Protein AF-A0A3B8PMZ4-F1 (afdb_monomer_lite)

Radius of gyration: 17.19 Å; chains: 1; bounding box: 42×34×42 Å

Foldseek 3Di:
DDPVVVVVVVVVVVVVVVVVLVVLLCCQVVPPDALVVVLVVVVVVVVVVVVVVCVVVVDPPPDDDDVVVVVVVVVVSSVLSVCSNPDDSVVSVVVVVVVVVCVVVVVCVVVPNDD

pLDDT: mean 80.24, std 9.08, range [55.34, 95.25]

Sequence (115 aa):
MSQSRVFALTSLAMVAFAGNSLLCRMALKDSQIDPASFTSIRILSGAVVLFLATRTRRVSTAGSGDWSSALALFGYAAGFSYAYVDLPAGIGALLLFGAVQVTMIGYGLTTGERL

Secondary structure (DSSP, 8-state):
--HHHHHHHHHHHHHHHHHHHHHHHHHHHTTSS-HHHHHHHHHHHHHHHHHHHHHHTT----S---HHHHHHHHHHHHHHHHHHHHS-HHHHHHHHHHHHHHHHHHHHHHHT---

Structure (mmCIF, N/CA/C/O backbone):
data_AF-A0A3B8PMZ4-F1
#
_entry.id   AF-A0A3B8PMZ4-F1
#
loop_
_atom_site.group_PDB
_atom_site.id
_atom_site.type_symbol
_atom_site.label_atom_id
_atom_site.label_alt_id
_atom_site.label_comp_id
_atom_site.label_asym_id
_atom_site.label_entity_id
_atom_site.label_seq_id
_atom_site.pdbx_PDB_ins_code
_atom_site.Cartn_x
_atom_site.Cartn_y
_atom_site.Cartn_z
_atom_site.occupancy
_atom_site.B_iso_or_equiv
_atom_site.auth_seq_id
_atom_site.auth_comp_id
_atom_site.auth_asym_id
_atom_site.auth_atom_id
_atom_site.pdbx_PDB_model_num
ATOM 1 N N . MET A 1 1 ? -17.000 -8.402 18.500 1.00 65.06 1 MET A N 1
ATOM 2 C CA . MET A 1 1 ? -16.567 -9.525 17.628 1.00 65.06 1 MET A CA 1
ATOM 3 C C . MET A 1 1 ? -15.856 -10.558 18.494 1.00 65.06 1 MET A C 1
ATOM 5 O O . MET A 1 1 ? -15.220 -10.147 19.452 1.00 65.06 1 MET A O 1
ATOM 9 N N . SER A 1 2 ? -15.966 -11.861 18.208 1.00 89.12 2 SER A N 1
ATOM 10 C CA . SER A 1 2 ? -15.200 -12.884 18.948 1.00 89.12 2 SER A CA 1
ATOM 11 C C . SER A 1 2 ? -13.696 -12.720 18.674 1.00 89.12 2 SER A C 1
ATOM 13 O O . SER A 1 2 ? -13.313 -12.468 17.528 1.00 89.12 2 SER A O 1
ATOM 15 N N . GLN A 1 3 ? -12.858 -12.865 19.707 1.00 89.25 3 GLN A N 1
ATOM 16 C CA . GLN A 1 3 ? -11.394 -12.765 19.604 1.00 89.25 3 GLN A CA 1
ATOM 17 C C . GLN A 1 3 ? -10.828 -13.712 18.534 1.00 89.25 3 GLN A C 1
ATOM 19 O O . GLN A 1 3 ? -9.966 -13.317 17.752 1.00 89.25 3 GLN A O 1
ATOM 24 N N . SER A 1 4 ? -11.384 -14.920 18.412 1.00 91.12 4 SER A N 1
ATOM 25 C CA . SER A 1 4 ? -10.983 -15.905 17.401 1.00 91.12 4 SER A CA 1
ATOM 26 C C . SER A 1 4 ? -11.242 -15.417 15.974 1.00 91.12 4 SER A C 1
ATOM 28 O O . SER A 1 4 ? -10.432 -15.648 15.081 1.00 91.12 4 SER A O 1
ATOM 30 N N . ARG A 1 5 ? -12.352 -14.699 15.750 1.00 91.69 5 ARG A N 1
ATOM 31 C CA . ARG A 1 5 ? -12.671 -14.126 14.433 1.00 91.69 5 ARG A CA 1
ATOM 32 C C . ARG A 1 5 ? -11.693 -13.014 14.065 1.00 91.69 5 ARG A C 1
ATOM 34 O O . ARG A 1 5 ? -11.276 -12.945 12.915 1.00 91.69 5 ARG A O 1
ATOM 41 N N . VAL A 1 6 ? -11.338 -12.158 15.023 1.00 92.50 6 VAL A N 1
ATOM 42 C CA . VAL A 1 6 ? -10.351 -11.090 14.801 1.00 92.50 6 VAL A CA 1
ATOM 43 C C . VAL A 1 6 ? -9.000 -11.701 14.458 1.00 92.50 6 VAL A C 1
ATOM 45 O O . VAL A 1 6 ? -8.428 -11.346 13.437 1.00 92.50 6 VAL A O 1
ATOM 48 N N . PHE A 1 7 ? -8.540 -12.675 15.245 1.00 94.00 7 PHE A N 1
ATOM 49 C CA . PHE A 1 7 ? -7.274 -13.357 14.994 1.00 94.00 7 PHE A CA 1
ATOM 50 C C . PHE A 1 7 ? -7.223 -13.978 13.591 1.00 94.00 7 PHE A C 1
ATOM 52 O O . PHE A 1 7 ? -6.305 -13.690 12.830 1.00 94.00 7 PHE A O 1
ATOM 59 N N . ALA A 1 8 ? -8.249 -14.745 13.208 1.00 95.25 8 ALA A N 1
ATOM 60 C CA . ALA A 1 8 ? -8.309 -15.379 11.893 1.00 95.25 8 ALA A CA 1
ATOM 61 C C . ALA A 1 8 ? -8.296 -14.363 10.736 1.00 95.25 8 ALA A C 1
ATOM 63 O O . ALA A 1 8 ? -7.566 -14.546 9.762 1.00 95.25 8 ALA A O 1
ATOM 64 N N . LEU A 1 9 ? -9.074 -13.279 10.844 1.00 92.25 9 LEU A N 1
ATOM 65 C CA . LEU A 1 9 ? -9.110 -12.228 9.824 1.00 92.25 9 LEU A CA 1
ATOM 66 C C . LEU A 1 9 ? -7.775 -11.480 9.729 1.00 92.25 9 LEU A C 1
ATOM 68 O O . LEU A 1 9 ? -7.318 -11.202 8.622 1.00 92.25 9 LEU A O 1
ATOM 72 N N . THR A 1 10 ? -7.128 -11.200 10.862 1.00 91.19 10 THR A N 1
ATOM 73 C CA . THR A 1 10 ? -5.805 -10.568 10.893 1.00 91.19 10 THR A CA 1
ATOM 74 C C . THR A 1 10 ? -4.754 -11.469 10.257 1.00 91.19 10 THR A C 1
ATOM 76 O O . THR A 1 10 ? -4.013 -11.011 9.392 1.00 91.19 10 THR A O 1
ATOM 79 N N . SER A 1 11 ? -4.704 -12.756 10.613 1.00 92.56 11 SER A N 1
ATOM 80 C CA . SER A 1 11 ? -3.765 -13.705 10.005 1.00 92.56 11 SER A CA 1
ATOM 81 C C . SER A 1 11 ? -3.966 -13.805 8.494 1.00 92.56 11 SER A C 1
ATOM 83 O O . SER A 1 11 ? -2.996 -13.730 7.744 1.00 92.56 11 SER A O 1
ATOM 85 N N . LEU A 1 12 ? -5.218 -13.900 8.037 1.00 93.06 12 LEU A N 1
ATOM 86 C CA . LEU A 1 12 ? -5.541 -13.915 6.611 1.00 93.06 12 LEU A CA 1
ATOM 87 C C . LEU A 1 12 ? -5.059 -12.637 5.907 1.00 93.06 12 LEU A C 1
ATOM 89 O O . LEU A 1 12 ? -4.440 -12.717 4.847 1.00 93.06 12 LEU A O 1
ATOM 93 N N . ALA A 1 13 ? -5.298 -11.467 6.505 1.00 88.25 13 ALA A N 1
ATOM 94 C CA . ALA A 1 13 ? -4.849 -10.188 5.963 1.00 88.25 13 ALA A CA 1
ATOM 95 C C . ALA A 1 13 ? -3.316 -10.102 5.879 1.00 88.25 13 ALA A C 1
ATOM 97 O O . ALA A 1 13 ? -2.783 -9.652 4.866 1.00 88.25 13 ALA A O 1
ATOM 98 N N . MET A 1 14 ? -2.600 -10.573 6.904 1.00 89.00 14 MET A N 1
ATOM 99 C CA . MET A 1 14 ? -1.133 -10.579 6.924 1.00 89.00 14 MET A CA 1
ATOM 100 C C . MET A 1 14 ? -0.542 -11.525 5.876 1.00 89.00 14 MET A C 1
ATOM 102 O O . MET A 1 14 ? 0.404 -11.149 5.185 1.00 89.00 14 MET A O 1
ATOM 106 N N . VAL A 1 15 ? -1.126 -12.714 5.691 1.00 89.69 15 VAL A N 1
ATOM 107 C CA . VAL A 1 15 ? -0.714 -13.652 4.632 1.00 89.69 15 VAL A CA 1
ATOM 108 C C . VAL A 1 15 ? -0.944 -13.045 3.249 1.00 89.69 15 VAL A C 1
ATOM 110 O O . VAL A 1 15 ? -0.049 -13.088 2.406 1.00 89.69 15 VAL A O 1
ATOM 113 N N . ALA A 1 16 ? -2.104 -12.424 3.021 1.00 86.50 16 ALA A N 1
ATOM 114 C CA . ALA A 1 16 ? -2.395 -11.743 1.763 1.00 86.50 16 ALA A CA 1
ATOM 115 C C . ALA A 1 16 ? -1.416 -10.586 1.496 1.00 86.50 16 ALA A C 1
ATOM 117 O O . ALA A 1 16 ? -0.939 -10.426 0.372 1.00 86.50 16 ALA A O 1
ATOM 118 N N . PHE A 1 17 ? -1.068 -9.809 2.526 1.00 81.44 17 PHE A N 1
ATOM 119 C CA . PHE A 1 17 ? -0.116 -8.705 2.415 1.00 81.44 17 PHE A CA 1
ATOM 120 C C . PHE A 1 17 ? 1.302 -9.193 2.077 1.00 81.44 17 PHE A C 1
ATOM 122 O O . PHE A 1 17 ? 1.943 -8.662 1.166 1.00 81.44 17 PHE A O 1
ATOM 129 N N . ALA A 1 18 ? 1.770 -10.243 2.758 1.00 83.25 18 ALA A N 1
ATOM 130 C CA . ALA A 1 18 ? 3.068 -10.859 2.496 1.00 83.25 18 ALA A CA 1
ATOM 131 C C . ALA A 1 18 ? 3.137 -11.466 1.084 1.00 83.25 18 ALA A C 1
ATOM 133 O O . ALA A 1 18 ? 4.074 -11.190 0.332 1.00 83.25 18 ALA A O 1
ATOM 134 N N . GLY A 1 19 ? 2.111 -12.233 0.696 1.00 83.44 19 GLY A N 1
ATOM 135 C CA . GLY A 1 19 ? 2.011 -12.837 -0.632 1.00 83.44 19 GLY A CA 1
ATOM 136 C C . GLY A 1 19 ? 1.981 -11.793 -1.747 1.00 83.44 19 GLY A C 1
ATOM 137 O O . GLY A 1 19 ? 2.677 -11.939 -2.748 1.00 83.44 19 GLY A O 1
ATOM 138 N N . ASN A 1 20 ? 1.252 -10.692 -1.549 1.00 82.50 20 ASN A N 1
ATOM 139 C CA . ASN A 1 20 ? 1.215 -9.584 -2.495 1.00 82.50 20 ASN A CA 1
ATOM 140 C C . ASN A 1 20 ? 2.612 -8.994 -2.762 1.00 82.50 20 ASN A C 1
ATOM 142 O O . ASN A 1 20 ? 2.955 -8.767 -3.916 1.00 82.50 20 ASN A O 1
ATOM 146 N N . SER A 1 21 ? 3.427 -8.778 -1.724 1.00 76.06 21 SER A N 1
ATOM 147 C CA . SER A 1 21 ? 4.794 -8.253 -1.879 1.00 76.06 21 SER A CA 1
ATOM 148 C C . SER A 1 21 ? 5.691 -9.195 -2.695 1.00 76.06 21 SER A C 1
ATOM 150 O O . SER A 1 21 ? 6.409 -8.753 -3.597 1.00 76.06 21 SER A O 1
ATOM 152 N N . LEU A 1 22 ? 5.588 -10.507 -2.444 1.00 78.94 22 LEU A N 1
ATOM 153 C CA . LEU A 1 22 ? 6.332 -11.521 -3.192 1.00 78.94 22 LEU A CA 1
ATOM 154 C C . LEU A 1 22 ? 5.907 -11.565 -4.668 1.00 78.94 22 LEU A C 1
ATOM 156 O O . LEU A 1 22 ? 6.765 -11.535 -5.549 1.00 78.94 22 LEU A O 1
ATOM 160 N N . LEU A 1 23 ? 4.597 -11.577 -4.941 1.00 80.12 23 LEU A N 1
ATOM 161 C CA . LEU A 1 23 ? 4.042 -11.576 -6.301 1.00 80.12 23 LEU A CA 1
ATOM 162 C C . LEU A 1 23 ? 4.462 -10.330 -7.095 1.00 80.12 23 LEU A C 1
ATOM 164 O O . LEU A 1 23 ? 4.891 -10.464 -8.239 1.00 80.12 23 LEU A O 1
ATOM 168 N N . CYS A 1 24 ? 4.409 -9.135 -6.488 1.00 77.38 24 CYS A N 1
ATOM 169 C CA . CYS A 1 24 ? 4.890 -7.898 -7.116 1.00 77.38 24 CYS A CA 1
ATOM 170 C C . CYS A 1 24 ? 6.368 -8.004 -7.511 1.00 77.38 24 CYS A C 1
ATOM 172 O O . CYS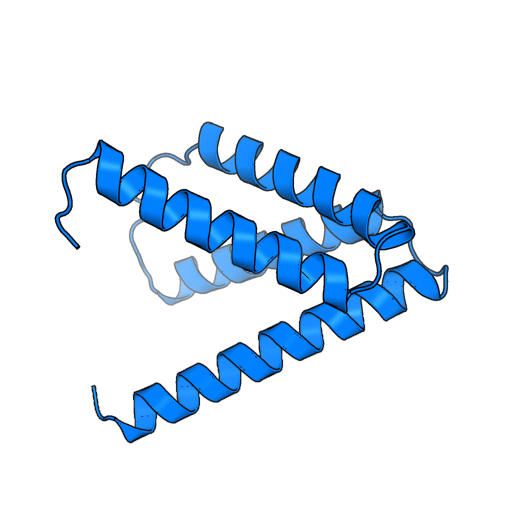 A 1 24 ? 6.758 -7.597 -8.603 1.00 77.38 24 CYS A O 1
ATOM 174 N N . ARG A 1 25 ? 7.203 -8.550 -6.618 1.00 75.00 25 ARG A N 1
ATOM 175 C CA . ARG A 1 25 ? 8.642 -8.667 -6.864 1.00 75.00 25 ARG A CA 1
ATOM 176 C C . ARG A 1 25 ? 8.943 -9.672 -7.967 1.00 75.00 25 ARG A C 1
ATOM 178 O O . ARG A 1 25 ? 9.789 -9.368 -8.794 1.00 75.00 25 ARG A O 1
ATOM 185 N N . MET A 1 26 ? 8.267 -10.819 -8.002 1.00 77.38 26 MET A N 1
ATOM 186 C CA . MET A 1 26 ? 8.433 -11.793 -9.091 1.00 77.38 26 MET A CA 1
ATOM 187 C C . MET A 1 26 ? 8.037 -11.177 -10.439 1.00 77.38 26 MET A C 1
ATOM 189 O O . MET A 1 26 ? 8.792 -11.273 -11.399 1.00 77.38 26 MET A O 1
ATOM 193 N N . ALA A 1 27 ? 6.919 -10.444 -10.492 1.00 76.25 27 ALA A N 1
ATOM 194 C CA . ALA A 1 27 ? 6.476 -9.777 -11.717 1.00 76.25 27 ALA A CA 1
ATOM 195 C C . ALA A 1 27 ? 7.488 -8.735 -12.240 1.00 76.25 27 ALA A C 1
ATOM 197 O O . ALA A 1 27 ? 7.747 -8.688 -13.440 1.00 76.25 27 ALA A O 1
ATOM 198 N N . LEU A 1 28 ? 8.075 -7.925 -11.350 1.00 72.38 28 LEU A N 1
ATOM 199 C CA . LEU A 1 28 ? 8.984 -6.833 -11.727 1.00 72.38 28 LEU A CA 1
ATOM 200 C C . LEU A 1 28 ? 10.450 -7.269 -11.889 1.00 72.38 28 LEU A C 1
ATOM 202 O O . LEU A 1 28 ? 11.167 -6.699 -12.705 1.00 72.38 28 LEU A O 1
ATOM 206 N N . LYS A 1 29 ? 10.921 -8.258 -11.117 1.00 70.75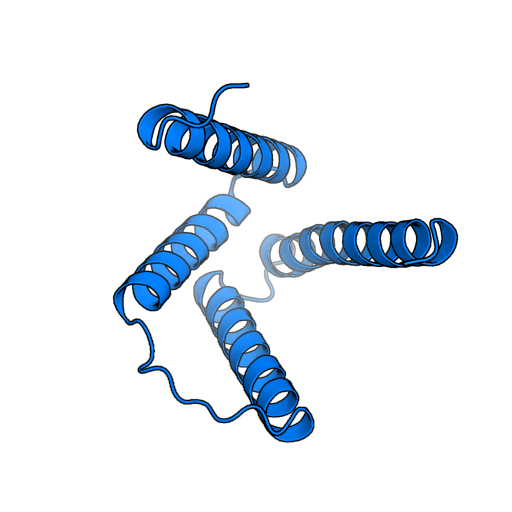 29 LYS A N 1
ATOM 207 C CA . LYS A 1 29 ? 12.325 -8.705 -11.128 1.00 70.75 29 LYS A CA 1
ATOM 208 C C . LYS A 1 29 ? 12.613 -9.699 -12.255 1.00 70.75 29 LYS A C 1
ATOM 210 O O . LYS A 1 29 ? 13.681 -9.627 -12.853 1.00 70.75 29 LYS A O 1
ATOM 215 N N . ASP A 1 30 ? 11.663 -10.573 -12.586 1.00 66.00 30 ASP A N 1
ATOM 216 C CA . ASP A 1 30 ? 11.836 -11.577 -13.647 1.00 66.00 30 ASP A CA 1
ATOM 217 C C . ASP A 1 30 ? 11.492 -11.030 -15.054 1.00 66.00 30 ASP A C 1
ATOM 219 O O . ASP A 1 30 ? 11.367 -11.784 -16.015 1.00 66.00 30 ASP A O 1
ATOM 223 N N . SER A 1 31 ? 11.427 -9.696 -15.203 1.00 59.50 31 SER A N 1
ATOM 224 C CA . SER A 1 31 ? 11.450 -8.957 -16.482 1.00 59.50 31 SER A CA 1
ATOM 225 C C . SER A 1 31 ? 10.260 -9.157 -17.437 1.00 59.50 31 SER A C 1
ATOM 227 O O . SER A 1 31 ? 10.384 -8.847 -18.620 1.00 59.50 31 SER A O 1
ATOM 229 N N . GLN A 1 32 ? 9.104 -9.649 -16.976 1.00 63.28 32 GLN A N 1
ATOM 230 C CA . GLN A 1 32 ? 7.957 -9.881 -17.874 1.00 63.28 32 GLN A CA 1
ATOM 231 C C . GLN A 1 32 ? 7.027 -8.672 -18.056 1.00 63.28 32 GLN A C 1
ATOM 233 O O . GLN A 1 32 ? 6.256 -8.646 -19.013 1.00 63.28 32 GLN A O 1
ATOM 238 N N . ILE A 1 33 ? 7.075 -7.673 -17.168 1.00 73.94 33 ILE A N 1
ATOM 239 C CA . ILE A 1 33 ? 6.192 -6.502 -17.233 1.00 73.94 33 ILE A CA 1
ATOM 240 C C . ILE A 1 33 ? 6.904 -5.236 -16.753 1.00 73.94 33 ILE A C 1
ATOM 242 O O . ILE A 1 33 ? 7.651 -5.265 -15.775 1.00 73.94 33 ILE A O 1
ATOM 246 N N . ASP A 1 34 ? 6.671 -4.114 -17.433 1.00 80.06 34 ASP A N 1
ATOM 247 C CA . ASP A 1 34 ? 7.199 -2.824 -17.004 1.00 80.06 34 ASP A CA 1
ATOM 248 C C . ASP A 1 34 ? 6.439 -2.280 -15.767 1.00 80.06 34 ASP A C 1
ATOM 250 O O . ASP A 1 34 ? 5.260 -2.600 -15.557 1.00 80.06 34 ASP A O 1
ATOM 254 N N . PRO A 1 35 ? 7.078 -1.433 -14.936 1.00 76.75 35 PRO A N 1
ATOM 255 C CA . PRO A 1 35 ? 6.470 -0.901 -13.714 1.00 76.75 35 PRO A CA 1
ATOM 256 C C . PRO A 1 35 ? 5.175 -0.108 -13.932 1.00 76.75 35 PRO A C 1
ATOM 258 O O . PRO A 1 35 ? 4.311 -0.095 -13.048 1.00 76.75 35 PRO A O 1
ATOM 261 N N . ALA A 1 36 ? 5.022 0.556 -15.083 1.00 79.19 36 ALA A N 1
ATOM 262 C CA . ALA A 1 36 ? 3.832 1.346 -15.372 1.00 79.19 36 ALA A CA 1
ATOM 263 C C . ALA A 1 36 ? 2.644 0.426 -15.672 1.00 79.19 36 ALA A C 1
ATOM 265 O O . ALA A 1 36 ? 1.612 0.536 -15.006 1.00 79.19 36 ALA A O 1
ATOM 266 N N . SER A 1 37 ? 2.813 -0.547 -16.572 1.00 83.38 37 SER A N 1
ATOM 267 C CA . SER A 1 37 ? 1.794 -1.560 -16.873 1.00 83.38 37 SER A CA 1
ATOM 268 C C . SER A 1 37 ? 1.394 -2.355 -15.629 1.00 83.38 37 SER A C 1
ATOM 270 O O . SER A 1 37 ? 0.203 -2.563 -15.385 1.00 83.38 37 SER A O 1
ATOM 272 N N . PHE A 1 38 ? 2.365 -2.739 -14.794 1.00 82.00 38 PHE A N 1
ATOM 273 C CA . PHE A 1 38 ? 2.103 -3.426 -13.528 1.00 82.00 38 PHE A CA 1
ATOM 274 C C . PHE A 1 38 ? 1.177 -2.612 -12.610 1.00 82.00 38 PHE A C 1
ATOM 276 O O . PHE A 1 38 ? 0.160 -3.118 -12.122 1.00 82.00 38 PHE A O 1
ATOM 283 N N . THR A 1 39 ? 1.490 -1.331 -12.409 1.00 82.75 39 THR A N 1
ATOM 284 C CA . THR A 1 39 ? 0.680 -0.434 -11.577 1.00 82.75 39 THR A CA 1
ATOM 285 C C . THR A 1 39 ? -0.698 -0.190 -12.168 1.00 82.75 39 THR A C 1
ATOM 287 O O . THR A 1 39 ? -1.688 -0.244 -11.436 1.00 82.75 39 THR A O 1
ATOM 290 N N . SER A 1 40 ? -0.794 0.034 -13.478 1.00 83.75 40 SER A N 1
ATOM 291 C CA . SER A 1 40 ? -2.070 0.263 -14.157 1.00 83.75 40 SER A CA 1
ATOM 292 C C . SER A 1 40 ? -3.007 -0.934 -14.018 1.00 83.75 40 SER A C 1
ATOM 294 O O . SER A 1 40 ? -4.164 -0.756 -13.636 1.00 83.75 40 SER A O 1
ATOM 296 N N . ILE A 1 41 ? -2.511 -2.157 -14.237 1.00 86.56 41 ILE A N 1
ATOM 297 C CA . ILE A 1 41 ? -3.299 -3.387 -14.058 1.00 86.56 41 ILE A CA 1
ATOM 298 C C . ILE A 1 41 ? -3.745 -3.530 -12.601 1.00 86.56 41 ILE A C 1
ATOM 300 O O . ILE A 1 41 ? -4.902 -3.859 -12.334 1.00 86.56 41 ILE A O 1
ATOM 304 N N . ARG A 1 42 ? -2.854 -3.247 -11.644 1.00 85.88 42 ARG A N 1
ATOM 305 C CA . ARG A 1 42 ? -3.156 -3.330 -10.211 1.00 85.88 42 ARG A CA 1
ATOM 306 C C . ARG A 1 42 ? -4.254 -2.347 -9.796 1.00 85.88 42 ARG A C 1
ATOM 308 O O . ARG A 1 42 ? -5.193 -2.748 -9.109 1.00 85.88 42 ARG A O 1
ATOM 315 N N . ILE A 1 43 ? -4.159 -1.086 -10.219 1.00 86.62 43 ILE A N 1
ATOM 316 C CA . ILE A 1 43 ? -5.166 -0.056 -9.927 1.00 86.62 43 ILE A CA 1
ATOM 317 C C . ILE A 1 43 ? -6.498 -0.413 -10.592 1.00 86.62 43 ILE A C 1
ATOM 319 O O . ILE A 1 43 ? -7.536 -0.362 -9.933 1.00 86.62 43 ILE A O 1
ATOM 323 N N . LEU A 1 44 ? -6.479 -0.832 -11.863 1.00 89.12 44 LEU A N 1
ATOM 324 C CA . LEU A 1 44 ? -7.688 -1.209 -12.594 1.00 89.12 44 LEU A CA 1
ATOM 325 C C . LEU A 1 44 ? -8.386 -2.415 -11.950 1.00 89.12 44 LEU A C 1
ATOM 327 O O . LEU A 1 44 ? -9.595 -2.385 -11.738 1.00 89.12 44 LEU A O 1
ATOM 331 N N . SER A 1 45 ? -7.627 -3.446 -11.573 1.00 88.62 45 SER A N 1
ATOM 332 C CA . SER A 1 45 ? -8.148 -4.612 -10.852 1.00 88.62 45 SER A CA 1
ATOM 333 C C . SER A 1 45 ? -8.774 -4.212 -9.512 1.00 88.62 45 SER A C 1
ATOM 335 O O . SER A 1 45 ? -9.907 -4.594 -9.220 1.00 88.62 45 SER A O 1
ATOM 337 N N . GLY A 1 46 ? -8.095 -3.363 -8.732 1.00 87.00 46 GLY A N 1
ATOM 338 C CA . GLY A 1 46 ? -8.634 -2.823 -7.482 1.00 87.00 46 GLY A CA 1
ATOM 339 C C . GLY A 1 46 ? -9.941 -2.050 -7.685 1.00 87.00 46 GLY A C 1
ATOM 340 O O . GLY A 1 46 ? -10.900 -2.264 -6.944 1.00 87.00 46 GLY A O 1
ATOM 341 N N . ALA A 1 47 ? -10.011 -1.211 -8.722 1.00 87.94 47 ALA A N 1
ATOM 342 C CA . ALA A 1 47 ? -11.217 -0.468 -9.078 1.00 87.94 47 ALA A CA 1
ATOM 343 C C . ALA A 1 47 ? -12.379 -1.398 -9.468 1.00 87.94 47 ALA A C 1
ATOM 345 O O . ALA A 1 47 ? -13.501 -1.203 -9.000 1.00 87.94 47 ALA A O 1
ATOM 346 N N . VAL A 1 48 ? -12.116 -2.444 -10.262 1.00 90.12 48 VAL A N 1
ATOM 347 C CA . VAL A 1 48 ? -13.118 -3.455 -10.644 1.00 90.12 48 VAL A CA 1
ATOM 348 C C . VAL A 1 48 ? -13.622 -4.222 -9.421 1.00 90.12 48 VAL A C 1
ATOM 350 O O . VAL A 1 48 ? -14.832 -4.347 -9.231 1.00 90.12 48 VAL A O 1
ATOM 353 N N . VAL A 1 49 ? -12.723 -4.701 -8.557 1.00 89.44 49 VAL A N 1
ATOM 354 C CA . VAL A 1 49 ? -13.099 -5.424 -7.331 1.00 89.44 49 VAL A CA 1
ATOM 355 C C . VAL A 1 49 ? -13.927 -4.533 -6.406 1.00 89.44 49 VAL A C 1
ATOM 357 O O . VAL A 1 49 ? -14.958 -4.973 -5.895 1.00 89.44 49 VAL A O 1
ATOM 360 N N . LEU A 1 50 ? -13.528 -3.270 -6.227 1.00 86.25 50 LEU A N 1
ATOM 361 C CA . LEU A 1 50 ? -14.273 -2.310 -5.416 1.00 86.25 50 LEU A CA 1
ATOM 362 C C . LEU A 1 50 ? -15.664 -2.042 -6.002 1.00 86.25 50 LEU A C 1
ATOM 364 O O . LEU A 1 50 ? -16.644 -2.051 -5.262 1.00 86.25 50 LEU A O 1
ATOM 368 N N . PHE A 1 51 ? -15.772 -1.866 -7.321 1.00 86.12 51 PHE A N 1
ATOM 369 C CA . PHE A 1 51 ? -17.049 -1.687 -8.015 1.00 86.12 51 PHE A CA 1
ATOM 370 C C . PHE A 1 51 ? -17.997 -2.882 -7.820 1.00 86.12 51 PHE A C 1
ATOM 372 O O . PHE A 1 51 ? -19.188 -2.710 -7.553 1.00 86.12 51 PHE A O 1
ATOM 379 N N . LEU A 1 52 ? -17.480 -4.109 -7.902 1.00 88.19 52 LEU A N 1
ATOM 380 C CA . LEU A 1 52 ? -18.269 -5.317 -7.643 1.00 88.19 52 LEU A CA 1
ATOM 381 C C . LEU A 1 52 ? -18.683 -5.421 -6.164 1.00 88.19 52 LEU A C 1
ATOM 383 O O . LEU A 1 52 ? -19.825 -5.777 -5.855 1.00 88.19 52 LEU A O 1
ATOM 387 N N . ALA A 1 53 ? -17.787 -5.067 -5.240 1.00 86.88 53 ALA A N 1
ATOM 388 C CA . ALA A 1 53 ? -18.058 -5.075 -3.805 1.00 86.88 53 ALA A CA 1
ATOM 389 C C . ALA A 1 53 ? -19.122 -4.037 -3.398 1.00 86.88 53 ALA A C 1
ATOM 391 O O . ALA A 1 53 ? -19.996 -4.330 -2.580 1.00 86.88 53 ALA A O 1
ATOM 392 N N . THR A 1 54 ? -19.098 -2.834 -3.976 1.00 84.50 54 THR A N 1
ATOM 393 C CA . THR A 1 54 ? -20.105 -1.797 -3.693 1.00 84.50 54 THR A CA 1
ATOM 394 C C . THR A 1 54 ? -21.465 -2.155 -4.286 1.00 84.50 54 THR A C 1
ATOM 396 O O . THR A 1 54 ? -22.482 -1.980 -3.610 1.00 84.50 54 THR A O 1
ATOM 399 N N . ARG A 1 55 ? -21.501 -2.752 -5.488 1.00 82.81 55 ARG A N 1
ATOM 400 C CA . ARG A 1 55 ? -22.745 -3.275 -6.080 1.00 82.81 55 ARG A CA 1
ATOM 401 C C . ARG A 1 55 ? -23.383 -4.376 -5.241 1.00 82.81 55 ARG A C 1
ATOM 403 O O . ARG A 1 55 ? -24.595 -4.358 -5.036 1.00 82.81 55 ARG A O 1
ATOM 410 N N . THR A 1 56 ? -22.589 -5.323 -4.749 1.00 85.00 56 THR A N 1
ATOM 411 C CA . THR A 1 56 ? -23.096 -6.441 -3.934 1.00 85.00 56 THR A CA 1
ATOM 412 C C . THR A 1 56 ? -23.563 -5.997 -2.551 1.00 85.00 56 THR A C 1
ATOM 414 O O . THR A 1 56 ? -24.514 -6.566 -2.022 1.00 85.00 56 THR A O 1
ATOM 417 N N . ARG A 1 57 ? -22.964 -4.945 -1.977 1.00 80.19 57 ARG A N 1
ATOM 418 C CA . ARG A 1 57 ? -23.360 -4.422 -0.661 1.00 80.19 57 ARG A CA 1
ATOM 419 C C . ARG A 1 57 ? -24.541 -3.438 -0.678 1.00 80.19 57 ARG A C 1
ATOM 421 O O . ARG A 1 57 ? -24.922 -2.992 0.399 1.00 80.19 57 ARG A O 1
ATOM 428 N N . ARG A 1 58 ? -25.124 -3.096 -1.845 1.00 68.31 58 ARG A N 1
ATOM 429 C CA . ARG A 1 58 ? -26.194 -2.071 -2.000 1.00 68.31 58 ARG A CA 1
ATOM 430 C C . ARG A 1 58 ? -25.933 -0.797 -1.174 1.00 68.31 58 ARG A C 1
ATOM 432 O O . ARG A 1 58 ? -26.858 -0.169 -0.668 1.00 68.31 58 ARG A O 1
ATOM 439 N N . VAL A 1 59 ? -24.668 -0.413 -1.015 1.00 67.31 59 VAL A N 1
ATOM 440 C CA . VAL A 1 59 ? -24.323 0.826 -0.313 1.00 67.31 59 VAL A CA 1
ATOM 441 C C . VAL A 1 59 ? -24.672 1.960 -1.263 1.00 67.31 59 VAL A C 1
ATOM 443 O O . VAL A 1 59 ? -24.130 2.006 -2.367 1.00 67.31 59 VAL A O 1
ATOM 446 N N . SER A 1 60 ? -25.592 2.852 -0.879 1.00 59.53 60 SER A N 1
ATOM 447 C CA . SER A 1 60 ? -25.836 4.054 -1.675 1.00 59.53 60 SER A CA 1
ATOM 448 C C . SER A 1 60 ? -24.535 4.847 -1.714 1.00 59.53 60 SER A C 1
ATOM 450 O O . SER A 1 60 ? -24.050 5.299 -0.675 1.00 59.53 60 SER A O 1
ATOM 452 N N . THR A 1 61 ? -23.950 4.996 -2.896 1.00 63.34 61 THR A N 1
ATOM 453 C CA . THR A 1 61 ? -22.789 5.854 -3.127 1.00 63.34 61 THR A CA 1
ATOM 454 C C . THR A 1 61 ? -23.249 7.310 -3.032 1.00 63.34 61 THR A C 1
ATOM 456 O O . THR A 1 61 ? -23.447 7.974 -4.041 1.00 63.34 61 THR A O 1
ATOM 459 N N . ALA A 1 62 ? -23.523 7.778 -1.814 1.00 55.34 62 ALA A N 1
ATOM 460 C CA . ALA A 1 62 ? -24.023 9.124 -1.538 1.00 55.34 62 ALA A CA 1
ATOM 461 C C . ALA A 1 62 ? -22.893 10.165 -1.403 1.00 55.34 62 ALA A C 1
ATOM 463 O O . ALA A 1 62 ? -23.164 11.331 -1.140 1.00 55.34 62 ALA A O 1
ATOM 464 N N . GLY A 1 63 ? -21.632 9.758 -1.577 1.00 62.34 63 GLY A N 1
ATOM 465 C CA . GLY A 1 63 ? -20.476 10.653 -1.572 1.00 62.34 63 GLY A CA 1
ATOM 466 C C . GLY A 1 63 ? -19.950 10.898 -2.983 1.0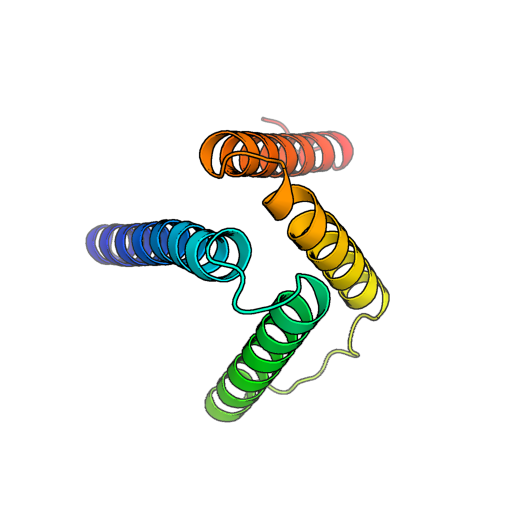0 62.34 63 GLY A C 1
ATOM 467 O O . GLY A 1 63 ? -19.795 9.953 -3.758 1.00 62.34 63 GLY A O 1
ATOM 468 N N . SER A 1 64 ? -19.646 12.157 -3.307 1.00 65.75 64 SER A N 1
ATOM 469 C CA . SER A 1 64 ? -18.823 12.500 -4.469 1.00 65.75 64 SER A CA 1
ATOM 470 C C . SER A 1 64 ? -17.450 11.839 -4.336 1.00 65.75 64 SER A C 1
ATOM 472 O O . SER A 1 64 ? -16.872 11.839 -3.249 1.00 65.75 64 SER A O 1
ATOM 474 N N . GLY A 1 65 ? -16.917 11.288 -5.428 1.00 69.62 65 GLY A N 1
ATOM 475 C CA . GLY A 1 65 ? -15.544 10.783 -5.437 1.00 69.62 65 GLY A CA 1
ATOM 476 C C . GLY A 1 65 ? -14.549 11.893 -5.088 1.00 69.62 65 GLY A C 1
ATOM 477 O O . GLY A 1 65 ? -14.669 13.009 -5.594 1.00 69.62 65 GLY A O 1
ATOM 478 N N . ASP A 1 66 ? -13.577 11.587 -4.228 1.00 81.19 66 ASP A N 1
ATOM 479 C CA . ASP A 1 66 ? -12.520 12.523 -3.853 1.00 81.19 66 ASP A CA 1
ATOM 480 C C . ASP A 1 66 ? -11.317 12.385 -4.794 1.00 81.19 66 ASP A C 1
ATOM 482 O O . ASP A 1 66 ? -10.485 11.479 -4.673 1.00 81.19 66 ASP A O 1
ATOM 486 N N . TRP A 1 67 ? -11.235 13.306 -5.751 1.00 82.62 67 TRP A N 1
ATOM 487 C CA . TRP A 1 67 ? -10.139 13.371 -6.715 1.00 82.62 67 TRP A CA 1
ATOM 488 C C . TRP A 1 67 ? -8.784 13.646 -6.060 1.00 82.62 67 TRP A C 1
ATOM 490 O O . TRP A 1 67 ? -7.764 13.215 -6.597 1.00 82.62 67 TRP A O 1
ATOM 500 N N . SER A 1 68 ? -8.756 14.314 -4.900 1.00 83.94 68 SER A N 1
ATOM 501 C CA . SER A 1 68 ? -7.506 14.595 -4.191 1.00 83.94 68 SER A CA 1
ATOM 502 C C . SER A 1 68 ? -6.902 13.311 -3.615 1.00 83.94 68 SER A C 1
ATOM 504 O O . SER A 1 68 ? -5.743 13.000 -3.900 1.00 83.94 68 SER A O 1
ATOM 506 N N . SER A 1 69 ? -7.711 12.489 -2.939 1.00 80.88 69 SER A N 1
ATOM 507 C CA . SER A 1 69 ? -7.313 11.148 -2.497 1.00 80.88 69 SER A CA 1
ATOM 508 C C . SER A 1 69 ? -6.958 10.224 -3.663 1.00 80.88 69 SER A C 1
ATOM 510 O O . SER A 1 69 ? -6.010 9.448 -3.558 1.00 80.88 69 SER A O 1
ATOM 512 N N . ALA A 1 70 ? -7.671 10.308 -4.792 1.00 82.62 70 ALA A N 1
ATOM 513 C CA . ALA A 1 70 ? -7.350 9.514 -5.980 1.00 82.62 70 ALA A CA 1
ATOM 514 C C . ALA A 1 70 ? -5.975 9.882 -6.565 1.00 82.62 70 ALA A C 1
ATOM 516 O O . ALA A 1 70 ? -5.188 8.993 -6.893 1.00 82.62 70 ALA A O 1
ATOM 517 N N . LEU A 1 71 ? -5.658 11.179 -6.650 1.00 86.19 71 LEU A N 1
ATOM 518 C CA . LEU A 1 71 ? -4.360 11.652 -7.129 1.00 86.19 71 LEU A CA 1
ATOM 519 C C . LEU A 1 71 ? -3.234 11.294 -6.150 1.00 86.19 71 LEU A C 1
ATOM 521 O O . LEU A 1 71 ? -2.170 10.857 -6.584 1.00 86.19 71 LEU A O 1
ATOM 525 N N . ALA A 1 72 ? -3.479 11.406 -4.841 1.00 84.62 72 ALA A N 1
ATOM 526 C CA . ALA A 1 72 ? -2.538 10.969 -3.812 1.00 84.62 72 ALA A CA 1
ATOM 527 C C . ALA A 1 72 ? -2.259 9.459 -3.906 1.00 84.62 72 ALA A C 1
ATOM 529 O O . ALA A 1 72 ? -1.101 9.039 -3.883 1.00 84.62 72 ALA A O 1
ATOM 530 N N . LEU A 1 73 ? -3.306 8.645 -4.091 1.00 83.56 73 LEU A N 1
ATOM 531 C CA . LEU A 1 73 ? -3.188 7.200 -4.284 1.00 83.56 73 LEU A CA 1
ATOM 532 C C . LEU A 1 73 ? -2.391 6.861 -5.550 1.00 83.56 73 LEU A C 1
ATOM 534 O O . LEU A 1 73 ? -1.541 5.970 -5.520 1.00 83.56 73 LEU A O 1
ATOM 538 N N . PHE A 1 74 ? -2.640 7.574 -6.649 1.00 83.88 74 PHE A N 1
ATOM 539 C CA . PHE A 1 74 ? -1.901 7.394 -7.895 1.00 83.88 74 PHE A CA 1
ATOM 540 C C . PHE A 1 74 ? -0.423 7.771 -7.746 1.00 83.88 74 PHE A C 1
ATOM 542 O O . PHE A 1 74 ? 0.445 6.984 -8.121 1.00 83.88 74 PHE A O 1
ATOM 549 N N . GLY A 1 75 ? -0.127 8.935 -7.158 1.00 85.88 75 GLY A N 1
ATOM 550 C CA . GLY A 1 75 ? 1.244 9.390 -6.915 1.00 85.88 75 GLY A CA 1
ATOM 551 C C . GLY A 1 75 ? 2.026 8.411 -6.038 1.00 85.88 75 GLY A C 1
ATOM 552 O O . GLY A 1 75 ? 3.152 8.040 -6.372 1.00 85.88 75 GLY A O 1
ATOM 553 N N . TYR A 1 76 ? 1.390 7.912 -4.974 1.00 83.56 76 TYR A N 1
ATOM 554 C CA . TYR A 1 76 ? 1.936 6.842 -4.144 1.00 83.56 76 TYR A CA 1
ATOM 555 C C . TYR A 1 76 ? 2.242 5.578 -4.963 1.00 83.56 76 TYR A C 1
ATOM 557 O O . TYR A 1 76 ? 3.361 5.067 -4.910 1.00 83.56 76 TYR A O 1
ATOM 565 N N . ALA A 1 77 ? 1.277 5.082 -5.743 1.00 81.00 77 ALA A N 1
ATOM 566 C CA . ALA A 1 77 ? 1.429 3.848 -6.508 1.00 81.00 77 ALA A CA 1
ATOM 567 C C . ALA A 1 77 ? 2.513 3.953 -7.595 1.00 81.00 77 ALA A C 1
ATOM 569 O O . ALA A 1 77 ? 3.272 3.005 -7.800 1.00 81.00 77 ALA A O 1
ATOM 570 N N . ALA A 1 78 ? 2.614 5.106 -8.260 1.00 80.25 78 ALA A N 1
ATOM 571 C CA . ALA A 1 78 ? 3.660 5.383 -9.235 1.00 80.25 78 ALA A CA 1
ATOM 572 C C . ALA A 1 78 ? 5.045 5.345 -8.574 1.00 80.25 78 ALA A C 1
ATOM 574 O O . ALA A 1 78 ? 5.889 4.547 -8.978 1.00 80.25 78 ALA A O 1
ATOM 575 N N . GLY A 1 79 ? 5.257 6.130 -7.510 1.00 80.62 79 GLY A N 1
ATOM 576 C CA . GLY A 1 79 ? 6.535 6.160 -6.791 1.00 80.62 79 GLY A CA 1
ATOM 577 C C . GLY A 1 79 ? 6.927 4.792 -6.229 1.00 80.62 79 GLY A C 1
ATOM 578 O O . GLY A 1 79 ? 8.082 4.381 -6.322 1.00 80.62 79 GLY A O 1
ATOM 579 N N . PHE A 1 80 ? 5.948 4.043 -5.721 1.00 74.06 80 PHE A N 1
ATOM 580 C CA . PHE A 1 80 ? 6.161 2.698 -5.205 1.00 74.06 80 PHE A CA 1
ATOM 581 C C . PHE A 1 80 ? 6.602 1.699 -6.282 1.00 74.06 80 PHE A C 1
ATOM 583 O O . PHE A 1 80 ? 7.499 0.897 -6.034 1.00 74.06 80 PHE A O 1
ATOM 590 N N . SER A 1 81 ? 6.012 1.756 -7.479 1.00 73.31 81 SER A N 1
ATOM 591 C CA . SER A 1 81 ? 6.351 0.840 -8.576 1.00 73.31 81 SER A CA 1
ATOM 592 C C . SER A 1 81 ? 7.778 1.034 -9.079 1.00 73.31 81 SER A C 1
ATOM 594 O O . SER A 1 81 ? 8.505 0.061 -9.267 1.00 73.31 81 SER A O 1
ATOM 596 N N . TYR A 1 82 ? 8.213 2.291 -9.219 1.00 73.44 82 TYR A N 1
ATOM 597 C CA . TYR A 1 82 ? 9.595 2.599 -9.594 1.00 73.44 82 TYR A CA 1
ATOM 598 C C . TYR A 1 82 ? 10.582 2.233 -8.481 1.00 73.44 82 TYR A C 1
ATOM 600 O O . TYR A 1 82 ? 11.600 1.603 -8.753 1.00 73.44 82 TYR A O 1
ATOM 608 N N . ALA A 1 83 ? 10.258 2.532 -7.218 1.00 72.12 83 ALA A N 1
ATOM 609 C CA . ALA A 1 83 ? 11.102 2.148 -6.087 1.00 72.12 83 ALA A CA 1
ATOM 610 C C . ALA A 1 83 ? 11.271 0.622 -5.968 1.00 72.12 83 ALA A C 1
ATOM 612 O O . ALA A 1 83 ? 12.311 0.153 -5.514 1.00 72.12 83 ALA A O 1
ATOM 613 N N . TYR A 1 84 ? 10.283 -0.170 -6.398 1.00 68.62 84 TYR A N 1
ATOM 614 C CA . TYR A 1 84 ? 10.342 -1.635 -6.357 1.00 68.62 84 TYR A CA 1
ATOM 615 C C . TYR A 1 84 ? 11.326 -2.269 -7.336 1.00 68.62 84 TYR A C 1
ATOM 617 O O . TYR A 1 84 ? 11.592 -3.465 -7.204 1.00 68.62 84 TYR A O 1
ATOM 625 N N . VAL A 1 85 ? 11.862 -1.514 -8.295 1.00 66.69 85 VAL A N 1
ATOM 626 C CA . VAL A 1 85 ? 12.933 -1.995 -9.173 1.00 66.69 85 VAL A CA 1
ATOM 627 C C . VAL A 1 85 ? 14.220 -2.131 -8.353 1.00 66.69 85 VAL A C 1
ATOM 629 O O . VAL A 1 85 ? 14.754 -3.235 -8.204 1.00 66.69 85 VAL A O 1
ATOM 632 N N . ASP A 1 86 ? 14.629 -1.047 -7.695 1.00 65.88 86 ASP A N 1
ATOM 633 C CA . ASP A 1 86 ? 15.927 -0.960 -7.020 1.00 65.88 86 ASP A CA 1
ATOM 634 C C . ASP A 1 86 ? 15.893 -1.399 -5.550 1.00 65.88 86 ASP A C 1
ATOM 636 O O . ASP A 1 86 ? 16.905 -1.841 -5.000 1.00 65.88 86 ASP A O 1
ATOM 640 N N . LEU A 1 87 ? 14.734 -1.326 -4.889 1.00 65.94 87 LEU A N 1
ATOM 641 C CA . LEU A 1 87 ? 14.645 -1.539 -3.448 1.00 65.94 87 LEU A CA 1
ATOM 642 C C . LEU A 1 87 ? 14.319 -3.003 -3.087 1.00 65.94 87 LEU A C 1
ATOM 644 O O . LEU A 1 87 ? 13.363 -3.586 -3.608 1.00 65.94 87 LEU A O 1
ATOM 648 N N . PRO A 1 88 ? 15.055 -3.624 -2.144 1.00 66.62 88 PRO A N 1
ATOM 649 C CA . PRO A 1 88 ? 14.679 -4.924 -1.599 1.00 66.62 88 PRO A CA 1
ATOM 650 C C . PRO A 1 88 ? 13.304 -4.864 -0.919 1.00 66.62 88 PRO A C 1
ATOM 652 O O . PRO A 1 88 ? 13.038 -3.952 -0.135 1.00 66.62 88 PRO A O 1
ATOM 655 N N . ALA A 1 89 ? 12.457 -5.875 -1.141 1.00 64.88 89 ALA A N 1
ATOM 656 C CA . ALA A 1 89 ? 11.091 -5.930 -0.602 1.00 64.88 89 ALA A CA 1
ATOM 657 C C . ALA A 1 89 ? 11.026 -5.752 0.929 1.00 64.88 89 ALA A C 1
ATOM 659 O O . ALA A 1 89 ? 10.102 -5.120 1.437 1.00 64.88 89 ALA A O 1
ATOM 660 N N . GLY A 1 90 ? 12.033 -6.251 1.658 1.00 66.12 90 GLY A N 1
ATOM 661 C CA . GLY A 1 90 ? 12.150 -6.061 3.106 1.00 66.12 90 GLY A CA 1
ATOM 662 C C . GLY A 1 90 ? 12.373 -4.600 3.511 1.00 66.12 90 GLY A C 1
ATOM 663 O O . GLY A 1 90 ? 11.699 -4.110 4.410 1.00 66.12 90 GLY A O 1
ATOM 664 N N . ILE A 1 91 ? 13.252 -3.877 2.809 1.00 71.12 91 ILE A N 1
ATOM 665 C CA . ILE A 1 91 ? 13.498 -2.449 3.064 1.00 71.12 91 ILE A CA 1
ATOM 666 C C . ILE A 1 91 ? 12.273 -1.625 2.668 1.00 71.12 91 ILE A C 1
ATOM 668 O O . ILE A 1 91 ? 11.834 -0.784 3.445 1.00 71.12 91 ILE A O 1
ATOM 672 N N . GLY A 1 92 ? 11.668 -1.917 1.513 1.00 72.12 92 GLY A N 1
ATOM 673 C CA . GLY A 1 92 ? 10.440 -1.252 1.076 1.00 72.12 92 GLY A CA 1
ATOM 674 C C . GLY A 1 92 ? 9.284 -1.429 2.061 1.00 72.12 92 GLY A C 1
ATOM 675 O O . GLY A 1 92 ? 8.577 -0.466 2.344 1.00 72.12 92 GLY A O 1
ATOM 676 N N . ALA A 1 93 ? 9.118 -2.627 2.631 1.00 73.19 93 ALA A N 1
ATOM 677 C CA . ALA A 1 93 ? 8.110 -2.886 3.656 1.00 73.19 93 ALA A CA 1
ATOM 678 C C . ALA A 1 93 ? 8.389 -2.107 4.951 1.00 73.19 93 ALA A C 1
ATOM 680 O O . ALA A 1 93 ? 7.484 -1.457 5.466 1.00 73.19 93 ALA A O 1
ATOM 681 N N . LEU A 1 94 ? 9.628 -2.126 5.454 1.00 77.75 94 LEU A N 1
ATOM 682 C CA . LEU A 1 94 ? 10.011 -1.378 6.659 1.00 77.75 94 LEU A CA 1
ATOM 683 C C . LEU A 1 94 ? 9.788 0.128 6.499 1.00 77.75 94 LEU A C 1
ATOM 685 O O . LEU A 1 94 ? 9.249 0.768 7.399 1.00 77.75 94 LEU A O 1
ATOM 689 N N . LEU A 1 95 ? 10.161 0.679 5.344 1.00 78.06 95 LEU A N 1
ATOM 690 C CA . LEU A 1 95 ? 10.012 2.100 5.040 1.00 78.06 95 LEU A CA 1
ATOM 691 C C . LEU A 1 95 ? 8.530 2.484 4.942 1.00 78.06 95 LEU A C 1
ATOM 693 O O . LEU A 1 95 ? 8.123 3.496 5.504 1.00 78.06 95 LEU A O 1
ATOM 697 N N . LEU A 1 96 ? 7.704 1.637 4.318 1.00 77.00 96 LEU A N 1
ATOM 698 C CA . LEU A 1 96 ? 6.256 1.830 4.252 1.00 77.00 96 LEU A CA 1
ATOM 699 C C . LEU A 1 96 ? 5.585 1.778 5.618 1.00 77.00 96 LEU A C 1
ATOM 701 O O . LEU A 1 96 ? 4.832 2.685 5.962 1.00 77.00 96 LEU A O 1
ATOM 705 N N . PHE A 1 97 ? 5.840 0.721 6.390 1.00 81.19 97 PHE A N 1
ATOM 706 C CA . PHE A 1 97 ? 5.251 0.581 7.716 1.00 81.19 97 PHE A CA 1
ATOM 707 C C . PHE A 1 97 ? 5.714 1.715 8.628 1.00 81.19 97 PHE A C 1
ATOM 709 O O . PHE A 1 97 ? 4.885 2.328 9.288 1.00 81.19 97 PHE A O 1
ATOM 716 N N . GLY A 1 98 ? 7.001 2.069 8.603 1.00 84.12 98 GLY A N 1
ATOM 717 C CA . GLY A 1 98 ? 7.522 3.218 9.340 1.00 84.12 98 GLY A CA 1
ATOM 718 C C . GLY A 1 98 ? 6.843 4.528 8.936 1.00 84.12 98 GLY A C 1
ATOM 719 O O . GLY A 1 98 ? 6.357 5.251 9.801 1.00 84.12 98 GLY A O 1
ATOM 720 N N . ALA A 1 99 ? 6.736 4.810 7.635 1.00 84.62 99 ALA A N 1
ATOM 721 C CA . ALA A 1 99 ? 6.102 6.027 7.132 1.00 84.62 99 ALA A CA 1
ATOM 722 C C . ALA A 1 99 ? 4.618 6.117 7.519 1.00 84.62 99 ALA A C 1
ATOM 724 O O . ALA A 1 99 ? 4.171 7.169 7.978 1.00 84.62 99 ALA A O 1
ATOM 725 N N . VAL A 1 100 ? 3.859 5.023 7.389 1.00 85.50 100 VAL A N 1
ATOM 726 C CA . VAL A 1 100 ? 2.445 4.978 7.797 1.00 85.50 100 VAL A CA 1
ATOM 727 C C . VAL A 1 100 ? 2.308 5.241 9.294 1.00 85.50 100 VAL A C 1
ATOM 729 O O . VAL A 1 100 ? 1.510 6.091 9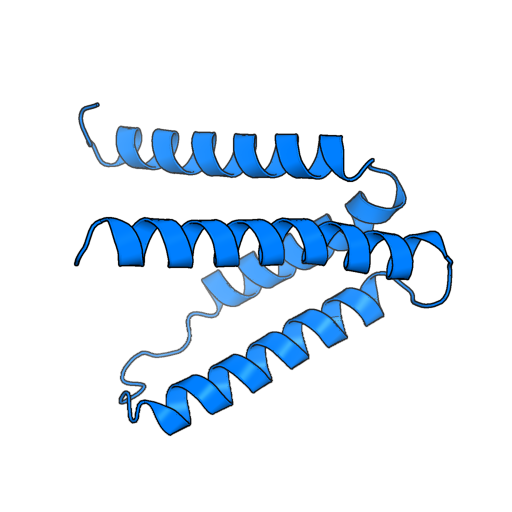.680 1.00 85.50 100 VAL A O 1
ATOM 732 N N . GLN A 1 101 ? 3.121 4.589 10.131 1.00 86.56 101 GLN A N 1
ATOM 733 C CA . GLN A 1 101 ? 3.053 4.776 11.582 1.00 86.56 101 GLN A CA 1
ATOM 734 C C . GLN A 1 101 ? 3.433 6.200 11.995 1.00 86.56 101 GLN A C 1
ATOM 736 O O . GLN A 1 101 ? 2.725 6.810 12.793 1.00 86.56 101 GLN A O 1
ATOM 741 N N . VAL A 1 102 ? 4.495 6.769 11.413 1.00 89.50 102 VAL A N 1
ATOM 742 C CA . VAL A 1 102 ? 4.884 8.168 11.653 1.00 89.50 102 VAL A CA 1
ATOM 743 C C . VAL A 1 102 ? 3.773 9.127 11.229 1.00 89.50 102 VAL A C 1
ATOM 745 O O . VAL A 1 102 ? 3.477 10.066 11.960 1.00 89.50 102 VAL A O 1
ATOM 748 N N . THR A 1 103 ? 3.123 8.880 10.090 1.00 86.75 103 THR A N 1
ATOM 749 C CA . THR A 1 103 ? 2.033 9.736 9.598 1.00 86.75 103 THR A CA 1
ATOM 750 C C . THR A 1 103 ? 0.805 9.651 10.500 1.00 86.75 103 THR A C 1
ATOM 752 O O . THR A 1 103 ? 0.244 10.684 10.854 1.00 86.75 103 THR A O 1
ATOM 755 N N . MET A 1 104 ? 0.405 8.444 10.915 1.00 86.50 104 MET A N 1
ATOM 756 C CA . MET A 1 104 ? -0.730 8.253 11.823 1.00 86.50 104 MET A CA 1
ATOM 757 C C . MET A 1 104 ? -0.482 8.913 13.182 1.00 86.50 104 MET A C 1
ATOM 759 O O . MET A 1 104 ? -1.334 9.660 13.654 1.00 86.50 104 MET A O 1
ATOM 763 N N . ILE A 1 105 ? 0.693 8.691 13.782 1.00 89.12 105 ILE A N 1
ATOM 764 C CA . ILE A 1 105 ? 1.061 9.296 15.070 1.00 89.12 105 ILE A CA 1
ATOM 765 C C . ILE A 1 105 ? 1.168 10.816 14.931 1.00 89.12 105 ILE A C 1
ATOM 767 O O . ILE A 1 105 ? 0.609 11.547 15.742 1.00 89.12 105 ILE A O 1
ATOM 771 N N . GLY A 1 106 ? 1.852 11.301 13.893 1.00 90.12 106 GLY A N 1
ATOM 772 C CA . GLY A 1 106 ? 2.024 12.729 13.642 1.00 90.12 106 GLY A CA 1
ATOM 773 C C . GLY A 1 106 ? 0.686 13.444 13.475 1.00 90.12 106 GLY A C 1
ATOM 774 O O . GLY A 1 106 ? 0.455 14.461 14.124 1.00 90.12 106 GLY A O 1
ATOM 775 N N . TYR A 1 107 ? -0.221 12.874 12.681 1.00 88.62 107 TYR A N 1
ATOM 776 C CA . TYR A 1 107 ? -1.564 13.418 12.500 1.00 88.62 107 TYR A CA 1
ATOM 777 C C . TYR A 1 107 ? -2.394 13.380 13.793 1.00 88.62 107 TYR A C 1
ATOM 779 O O . TYR A 1 107 ? -3.080 14.354 14.112 1.00 88.62 107 TYR A O 1
ATOM 787 N N . GLY A 1 108 ? -2.307 12.292 14.567 1.00 86.81 108 GLY A N 1
ATOM 788 C CA . GLY A 1 108 ? -2.944 12.187 15.884 1.00 86.81 108 GLY A CA 1
ATOM 789 C C . GLY A 1 108 ? -2.484 13.302 16.826 1.00 86.81 108 GLY A C 1
ATOM 790 O O . GLY A 1 108 ? -3.310 14.020 17.388 1.00 86.81 108 GLY A O 1
ATOM 791 N N . LEU A 1 109 ? -1.171 13.547 16.897 1.00 88.19 109 LEU A N 1
ATOM 792 C CA . LEU A 1 109 ? -0.589 14.624 17.704 1.00 88.19 109 LEU A CA 1
ATOM 793 C C . LEU A 1 109 ? -1.048 16.017 17.249 1.00 88.19 109 LEU A C 1
ATOM 795 O O . LEU A 1 109 ? -1.392 16.846 18.090 1.00 88.19 109 LEU A O 1
ATOM 799 N N . THR A 1 110 ? -1.100 16.286 15.939 1.00 89.00 110 THR A N 1
ATOM 800 C CA . THR A 1 110 ? -1.571 17.586 15.420 1.00 89.00 110 THR A CA 1
ATOM 801 C C . THR A 1 110 ? -3.067 17.804 15.630 1.00 89.00 110 THR A C 1
ATOM 803 O O . THR A 1 110 ? -3.506 18.944 15.752 1.00 89.00 110 THR A O 1
ATOM 806 N N . THR A 1 1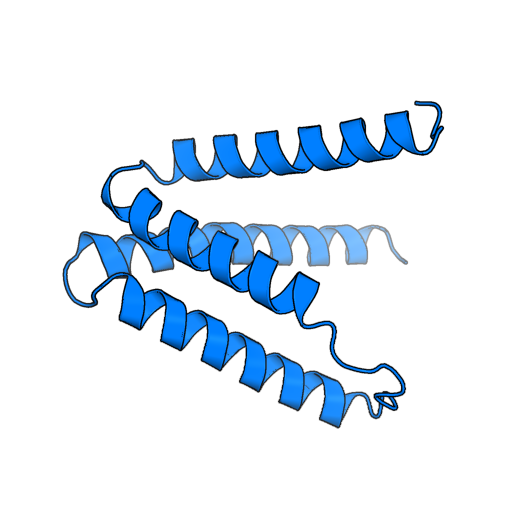11 ? -3.847 16.723 15.690 1.00 87.00 111 THR A N 1
ATOM 807 C CA . THR A 1 111 ? -5.301 16.764 15.926 1.00 87.00 111 THR A CA 1
ATOM 808 C C . THR A 1 111 ? -5.636 16.786 17.425 1.00 87.00 111 THR A C 1
ATOM 810 O O . THR A 1 111 ? -6.794 16.938 17.808 1.00 87.00 111 THR A O 1
ATOM 813 N N . GLY A 1 112 ? -4.621 16.699 18.293 1.00 82.94 112 GLY A N 1
ATOM 814 C CA . GLY A 1 112 ? -4.772 16.770 19.744 1.00 82.94 112 GLY A CA 1
ATOM 815 C C . GLY A 1 112 ? -5.148 15.443 20.404 1.00 82.94 112 GLY A C 1
ATOM 816 O O . GLY A 1 112 ? -5.561 15.450 21.566 1.00 82.94 112 GLY A O 1
ATOM 817 N N . GLU A 1 113 ? -4.996 14.310 19.708 1.00 80.69 113 GLU A N 1
ATOM 818 C CA . GLU A 1 113 ? -5.081 13.002 20.354 1.00 80.69 113 GLU A CA 1
ATOM 819 C C . GLU A 1 113 ? -3.939 12.871 21.366 1.00 80.69 113 GLU 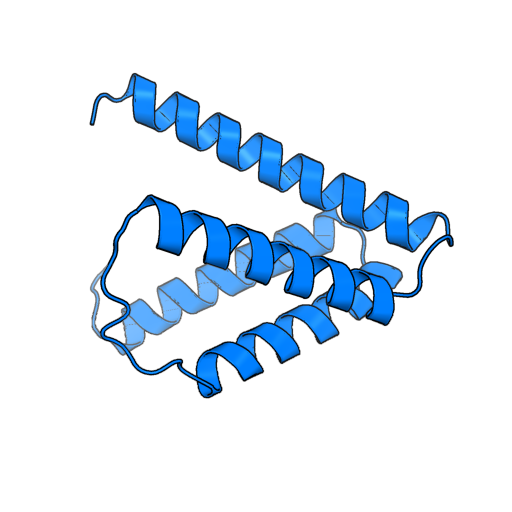A C 1
ATOM 821 O O . GLU A 1 113 ? -2.760 13.067 21.059 1.00 80.69 113 GLU A O 1
ATOM 826 N N . ARG A 1 114 ? -4.307 12.581 22.614 1.00 72.69 114 ARG A N 1
ATOM 827 C CA . ARG A 1 114 ? -3.357 12.307 23.689 1.00 72.69 114 ARG A CA 1
ATOM 828 C C . ARG A 1 114 ? -3.077 10.807 23.701 1.00 72.69 114 ARG A C 1
ATOM 830 O O . ARG A 1 114 ? -4.023 10.028 23.787 1.00 72.69 114 ARG A O 1
ATOM 837 N N . LEU A 1 115 ? -1.794 10.460 23.579 1.00 60.69 115 LEU A N 1
ATOM 838 C CA . LEU A 1 115 ? -1.255 9.100 23.705 1.00 60.69 115 LEU A CA 1
ATOM 839 C C . LEU A 1 115 ? -1.625 8.454 25.045 1.00 60.69 115 LEU A C 1
ATOM 841 O O . LEU A 1 115 ? -1.568 9.170 26.072 1.00 60.69 115 LEU A O 1
#